Protein AF-A0A350IAR9-F1 (afdb_monomer_lite)

pLDDT: mean 78.1, std 10.03, range [47.78, 88.38]

Secondary structure (DSSP, 8-state):
--HHHHHHHHHHHHHHHHHTT---SHHHHHHHHHHHHHHTHHHHHTT-HHHHHHHH-S--TTSB-TTTSSBPSSHHHHHHHHHHHHHHHHTTHHHHHHHHHHHHHH--

Radius of gyration: 15.11 Å; chains: 1; bounding box: 32×44×34 Å

Sequence (108 aa):
MTIENLINEYTEQIKDLIADNEIEDIDTLNDLIWEMIDNDENVIYYHKAREISRIIGDFTPFDTSILTGERFENERQMAFENIYHLIYNKIDIENLLIAQLWSDWSQI

Foldseek 3Di:
DDPVVLLVVLLVVLLVCVVVVVDVDDVSVLVSLLCSCVVCLCVQPVPCLQVQCVVLVPDDQQDAQPVPRHGDPDSSVSSSSSSSVVSVVSNVVVVVVVVSVVVVVVVD

Structure (mmCIF, N/CA/C/O backbone):
data_AF-A0A350IAR9-F1
#
_entry.id   AF-A0A350IAR9-F1
#
loop_
_atom_site.group_PDB
_atom_site.id
_atom_site.type_symbol
_atom_site.label_atom_id
_atom_site.label_alt_id
_atom_site.label_comp_id
_atom_site.label_asym_id
_atom_site.label_entity_id
_atom_site.label_seq_id
_atom_site.pdbx_PDB_ins_code
_atom_site.Cartn_x
_atom_site.Cartn_y
_atom_site.Cartn_z
_atom_site.occupancy
_atom_site.B_iso_or_equiv
_atom_site.auth_seq_id
_atom_site.auth_comp_id
_atom_site.auth_asym_id
_atom_site.auth_atom_id
_atom_site.pdbx_PDB_model_num
ATOM 1 N N . MET A 1 1 ? 1.824 -15.511 8.792 1.00 63.34 1 MET A N 1
ATOM 2 C CA . MET A 1 1 ? 1.143 -14.289 8.327 1.00 63.34 1 MET A CA 1
ATOM 3 C C . MET A 1 1 ? 1.154 -14.272 6.804 1.00 63.34 1 MET A C 1
ATOM 5 O O . MET A 1 1 ? 2.209 -14.514 6.219 1.00 63.34 1 MET A O 1
ATOM 9 N N . THR A 1 2 ? -0.009 -14.137 6.164 1.00 76.38 2 THR A N 1
ATOM 10 C CA . THR A 1 2 ? -0.133 -13.968 4.702 1.00 76.38 2 THR A CA 1
ATOM 11 C C . THR A 1 2 ? -0.062 -12.479 4.350 1.00 76.38 2 THR A C 1
ATOM 13 O O . THR A 1 2 ? -0.254 -11.640 5.223 1.00 76.38 2 THR A O 1
ATOM 16 N N . ILE A 1 3 ? 0.210 -12.154 3.083 1.00 74.75 3 ILE A N 1
ATOM 17 C CA . ILE A 1 3 ? 0.197 -10.763 2.589 1.00 74.75 3 ILE A CA 1
ATOM 18 C C . ILE A 1 3 ? -1.196 -10.149 2.746 1.00 74.75 3 ILE A C 1
ATOM 20 O O . ILE A 1 3 ? -1.319 -9.016 3.181 1.00 74.75 3 ILE A O 1
ATOM 24 N N . GLU A 1 4 ? -2.248 -10.921 2.475 1.00 79.38 4 GLU A N 1
ATOM 25 C CA . GLU A 1 4 ? -3.634 -10.482 2.672 1.00 79.38 4 GLU A CA 1
ATOM 26 C C . GLU A 1 4 ? -3.922 -10.107 4.130 1.00 79.38 4 GLU A C 1
ATOM 28 O O . GLU A 1 4 ? -4.579 -9.101 4.378 1.00 79.38 4 GLU A O 1
ATOM 33 N N . ASN A 1 5 ? -3.404 -10.880 5.094 1.00 82.81 5 ASN A N 1
ATOM 34 C CA . ASN A 1 5 ? -3.561 -10.559 6.512 1.00 82.81 5 ASN A CA 1
ATOM 35 C C . ASN A 1 5 ? -2.825 -9.267 6.877 1.00 82.81 5 ASN A C 1
ATOM 37 O O . ASN A 1 5 ? -3.403 -8.455 7.584 1.00 82.81 5 ASN A O 1
ATOM 41 N N . LEU A 1 6 ? -1.603 -9.074 6.369 1.00 80.69 6 LEU A N 1
ATOM 42 C CA . LEU A 1 6 ? -0.810 -7.861 6.596 1.00 80.69 6 LEU A CA 1
ATOM 43 C C . LEU A 1 6 ? -1.526 -6.620 6.035 1.00 80.69 6 LEU A C 1
ATOM 45 O O . LEU A 1 6 ? -1.720 -5.632 6.729 1.00 80.69 6 LEU A O 1
ATOM 49 N N . ILE A 1 7 ? -2.000 -6.711 4.791 1.00 82.31 7 ILE A N 1
ATOM 50 C CA . ILE A 1 7 ? -2.747 -5.643 4.120 1.00 82.31 7 ILE A CA 1
ATOM 51 C C . ILE A 1 7 ? -4.024 -5.303 4.890 1.00 82.31 7 ILE A C 1
ATOM 53 O O . ILE A 1 7 ? -4.351 -4.129 5.051 1.00 82.31 7 ILE A O 1
ATOM 57 N N . ASN A 1 8 ? -4.772 -6.315 5.339 1.00 85.94 8 ASN A N 1
ATOM 58 C CA . ASN A 1 8 ? -5.985 -6.090 6.121 1.00 85.94 8 ASN A CA 1
ATOM 59 C C . ASN A 1 8 ? -5.662 -5.449 7.473 1.00 85.94 8 ASN A C 1
ATOM 61 O O . ASN A 1 8 ? -6.362 -4.531 7.873 1.00 85.94 8 ASN A O 1
ATOM 65 N N . GLU A 1 9 ? -4.600 -5.889 8.145 1.00 86.94 9 GLU A N 1
ATOM 66 C CA . GLU A 1 9 ? -4.145 -5.297 9.402 1.00 86.94 9 GLU A CA 1
ATOM 67 C C . GLU A 1 9 ? -3.795 -3.813 9.234 1.00 86.94 9 GLU A C 1
ATOM 69 O O . GLU A 1 9 ? -4.313 -2.993 9.986 1.00 86.94 9 GLU A O 1
ATOM 74 N N . TYR A 1 10 ? -3.025 -3.445 8.206 1.00 86.69 10 TYR A N 1
ATOM 75 C CA . TYR A 1 10 ? -2.733 -2.035 7.922 1.00 86.69 10 TYR A CA 1
ATOM 76 C C . TYR A 1 10 ? -3.991 -1.237 7.597 1.00 86.69 10 TYR A C 1
ATOM 78 O O . TYR A 1 10 ? -4.184 -0.146 8.119 1.00 86.69 10 TYR A O 1
ATOM 86 N N . THR A 1 11 ? -4.867 -1.796 6.759 1.00 85.06 11 THR A N 1
ATOM 87 C CA . THR A 1 11 ? -6.119 -1.134 6.370 1.00 85.06 11 THR A CA 1
ATOM 88 C C . THR A 1 11 ? -6.973 -0.808 7.597 1.00 85.06 11 THR A C 1
ATOM 90 O O . THR A 1 11 ? -7.517 0.288 7.680 1.00 85.06 11 THR A O 1
ATOM 93 N N . GLU A 1 12 ? -7.105 -1.740 8.544 1.00 87.75 12 GLU A N 1
ATOM 94 C CA . GLU A 1 12 ? -7.896 -1.509 9.756 1.00 87.75 12 GLU A CA 1
ATOM 95 C C . GLU A 1 12 ? -7.201 -0.536 10.719 1.00 87.75 12 GLU A C 1
ATOM 97 O O . GLU A 1 12 ? -7.860 0.378 11.200 1.00 87.75 12 GLU A O 1
ATOM 102 N N . GLN A 1 13 ? -5.879 -0.637 10.917 1.00 87.12 13 GLN A N 1
ATOM 103 C CA . GLN A 1 13 ? -5.134 0.334 11.735 1.00 87.12 13 GLN A CA 1
ATOM 104 C C . GLN A 1 13 ? -5.300 1.767 11.214 1.00 87.12 13 GLN A C 1
ATOM 106 O O . GLN A 1 13 ? -5.553 2.686 11.984 1.00 87.12 13 GLN A O 1
ATOM 111 N N . ILE A 1 14 ? -5.211 1.960 9.897 1.00 85.75 14 ILE A N 1
ATOM 112 C CA . ILE A 1 14 ? -5.371 3.281 9.287 1.00 85.75 14 ILE A CA 1
ATOM 113 C C . ILE A 1 14 ? -6.806 3.796 9.442 1.00 85.75 14 ILE A C 1
ATOM 115 O O . ILE A 1 14 ? -7.008 4.971 9.740 1.00 85.75 14 ILE A O 1
ATOM 119 N N . LYS A 1 15 ? -7.817 2.934 9.277 1.00 83.88 15 LYS A N 1
ATOM 120 C CA . LYS A 1 15 ? -9.219 3.316 9.510 1.00 83.88 15 LYS A CA 1
ATOM 121 C C . LYS A 1 15 ? -9.477 3.735 10.952 1.00 83.88 15 LYS A C 1
ATOM 123 O O . LYS A 1 15 ? -10.223 4.690 11.154 1.00 83.88 15 LYS A O 1
ATOM 128 N N . ASP A 1 16 ? -8.878 3.048 11.921 1.00 86.12 16 ASP A N 1
ATOM 129 C CA . ASP A 1 16 ? -8.988 3.412 13.334 1.00 86.12 16 ASP A CA 1
ATOM 130 C C . ASP A 1 16 ? -8.376 4.804 13.577 1.00 86.12 16 ASP A C 1
ATOM 132 O O . ASP A 1 16 ? -9.036 5.669 14.148 1.00 86.12 16 ASP A O 1
ATOM 136 N N . LEU A 1 17 ? -7.185 5.076 13.029 1.00 84.12 17 LEU A N 1
ATOM 137 C CA . LEU A 1 17 ? -6.527 6.390 13.126 1.00 84.12 17 LEU A CA 1
ATOM 138 C C . LEU A 1 17 ? -7.345 7.519 12.473 1.00 84.12 17 LEU A C 1
ATOM 140 O O . LEU A 1 17 ? -7.420 8.630 13.000 1.00 84.12 17 LEU A O 1
ATOM 144 N N . ILE A 1 18 ? -8.001 7.238 11.344 1.00 80.12 18 ILE A N 1
ATOM 145 C CA . ILE A 1 18 ? -8.931 8.177 10.699 1.00 80.12 18 ILE A CA 1
ATOM 146 C C . ILE A 1 18 ? -10.153 8.425 11.589 1.00 80.12 18 ILE A C 1
ATOM 148 O O . ILE A 1 18 ? -10.571 9.569 11.756 1.00 80.12 18 ILE A O 1
ATOM 152 N N . ALA A 1 19 ? -10.740 7.371 12.165 1.00 81.06 19 ALA A N 1
ATOM 153 C CA . ALA A 1 19 ? -11.908 7.489 13.038 1.00 81.06 19 ALA A CA 1
ATOM 154 C C . ALA A 1 19 ? -11.605 8.302 14.309 1.00 81.06 19 ALA A C 1
ATOM 156 O O . ALA A 1 19 ? -12.473 9.037 14.790 1.00 81.06 19 ALA A O 1
ATOM 157 N N . ASP A 1 20 ? -10.369 8.220 14.798 1.00 82.44 20 ASP A N 1
ATOM 158 C CA . ASP A 1 20 ? -9.872 8.990 15.938 1.00 82.44 20 ASP A CA 1
ATOM 159 C C . ASP A 1 20 ? -9.465 10.436 15.568 1.00 82.44 20 ASP A C 1
ATOM 161 O O . ASP A 1 20 ? -9.152 11.233 16.453 1.00 82.44 20 ASP A O 1
ATOM 165 N N . ASN A 1 21 ? -9.577 10.827 14.289 1.00 76.31 21 ASN A N 1
ATOM 166 C CA . ASN A 1 21 ? -9.117 12.105 13.719 1.00 76.31 21 ASN A CA 1
ATOM 167 C C . ASN A 1 21 ? -7.609 12.359 13.912 1.00 76.31 21 ASN A C 1
ATOM 169 O O . ASN A 1 21 ? -7.186 13.509 13.985 1.00 76.31 21 ASN A O 1
ATOM 173 N N . GLU A 1 22 ? -6.791 11.307 13.997 1.00 79.50 22 GLU A N 1
ATOM 174 C CA . GLU A 1 22 ? -5.325 11.439 14.037 1.00 79.50 22 GLU A CA 1
ATOM 175 C C . GLU A 1 22 ? -4.720 11.654 12.639 1.00 79.50 22 GLU A C 1
ATOM 177 O O . GLU A 1 22 ? -3.565 12.054 12.510 1.00 79.50 22 GLU A O 1
ATOM 182 N N . ILE A 1 23 ? -5.511 11.413 11.589 1.00 78.88 23 ILE A N 1
ATOM 183 C CA . ILE A 1 23 ? -5.161 11.680 10.193 1.00 78.88 23 ILE A CA 1
ATOM 184 C C . ILE A 1 23 ? -6.074 12.790 9.678 1.00 78.88 23 ILE A C 1
ATOM 186 O O . ILE A 1 23 ? -7.248 12.561 9.392 1.00 78.88 23 ILE A O 1
ATOM 190 N N . GLU A 1 24 ? -5.525 13.998 9.584 1.00 72.00 24 GLU A N 1
ATOM 191 C CA . GLU A 1 24 ? -6.276 15.208 9.222 1.00 72.00 24 GLU A CA 1
ATOM 192 C C . GLU A 1 24 ? -6.212 15.533 7.722 1.00 72.00 24 GLU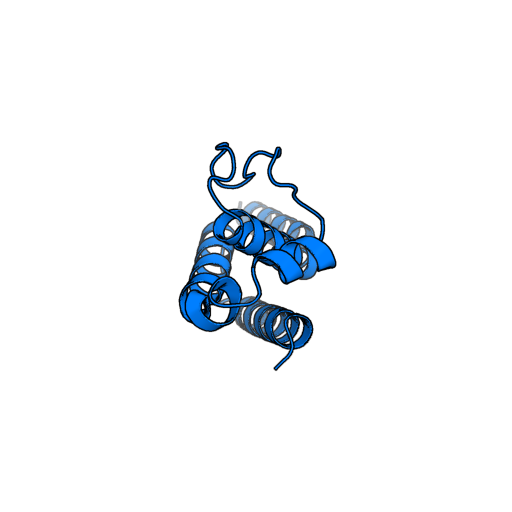 A C 1
ATOM 194 O O . GLU A 1 24 ? -7.026 16.309 7.221 1.00 72.00 24 GLU A O 1
ATOM 199 N N . ASP A 1 25 ? -5.260 14.947 6.992 1.00 77.56 25 ASP A N 1
ATOM 200 C CA . ASP A 1 25 ? -5.067 15.179 5.564 1.00 77.56 25 ASP A CA 1
ATOM 201 C C . ASP A 1 25 ? -4.480 13.960 4.830 1.00 77.56 25 ASP A C 1
ATOM 203 O O . ASP A 1 25 ? -4.084 12.947 5.414 1.00 77.56 25 ASP A O 1
ATOM 207 N N . ILE A 1 26 ? -4.472 14.056 3.501 1.00 78.44 26 ILE A N 1
ATOM 208 C CA . ILE A 1 26 ? -4.043 12.982 2.596 1.00 78.44 26 ILE A CA 1
ATOM 209 C C . ILE A 1 26 ? -2.531 12.807 2.601 1.00 78.44 26 ILE A C 1
ATOM 211 O O . ILE A 1 26 ? -2.056 11.699 2.369 1.00 78.44 26 ILE A O 1
ATOM 215 N N . ASP A 1 27 ? -1.776 13.873 2.844 1.00 82.19 27 ASP A N 1
ATOM 216 C CA . ASP A 1 27 ? -0.318 13.800 2.850 1.00 82.19 27 ASP A CA 1
ATOM 217 C C . ASP A 1 27 ? 0.141 12.978 4.063 1.00 82.19 27 ASP A C 1
ATOM 219 O O . ASP A 1 27 ? 0.905 12.028 3.912 1.00 82.19 27 ASP A O 1
ATOM 223 N N . THR A 1 28 ? -0.459 13.222 5.230 1.00 83.75 28 THR A N 1
ATOM 224 C CA . THR A 1 28 ? -0.274 12.439 6.460 1.00 83.75 28 THR A CA 1
ATOM 225 C C . THR A 1 28 ? -0.692 10.982 6.268 1.00 83.75 28 THR A C 1
ATOM 227 O O . THR A 1 28 ? 0.000 10.064 6.707 1.00 83.75 28 THR A O 1
ATOM 230 N N . LEU A 1 29 ? -1.808 10.745 5.570 1.00 84.56 29 LEU A N 1
ATOM 231 C CA . LEU A 1 29 ? -2.257 9.396 5.226 1.00 84.56 29 LEU A CA 1
ATOM 232 C C . LEU A 1 29 ? -1.250 8.665 4.325 1.00 84.56 29 LEU A C 1
ATOM 234 O O . LEU A 1 29 ? -0.957 7.490 4.543 1.00 84.56 29 LEU A O 1
ATOM 238 N N . ASN A 1 30 ? -0.727 9.352 3.310 1.00 84.62 30 ASN A N 1
ATOM 239 C CA . ASN A 1 30 ? 0.243 8.795 2.376 1.00 84.62 30 ASN A CA 1
ATOM 240 C C . ASN A 1 30 ? 1.555 8.447 3.071 1.00 84.62 30 ASN A C 1
ATOM 242 O O . ASN A 1 30 ? 2.062 7.342 2.866 1.00 84.62 30 ASN A O 1
ATOM 246 N N . ASP A 1 31 ? 2.061 9.354 3.906 1.00 87.19 31 ASP A N 1
ATOM 247 C CA . ASP A 1 31 ? 3.279 9.152 4.688 1.00 87.19 31 ASP A CA 1
ATOM 248 C C . ASP A 1 31 ? 3.128 7.958 5.636 1.00 87.19 31 ASP A C 1
ATOM 250 O O . ASP A 1 31 ? 4.017 7.109 5.704 1.00 87.19 31 ASP A O 1
ATOM 254 N N . LEU A 1 32 ? 1.969 7.820 6.290 1.00 87.94 32 LEU A N 1
ATOM 255 C CA . LEU A 1 32 ? 1.686 6.682 7.159 1.00 87.94 32 LEU A CA 1
ATOM 256 C C . LEU A 1 32 ? 1.669 5.356 6.389 1.00 87.94 32 LEU A C 1
ATOM 258 O O . LEU A 1 32 ? 2.330 4.403 6.800 1.00 87.94 32 LEU A O 1
ATO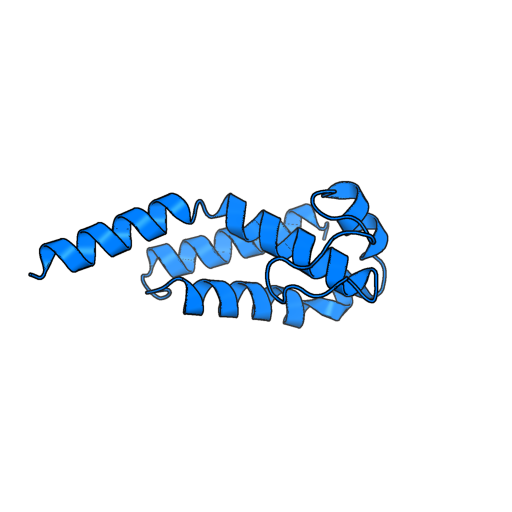M 262 N N . ILE A 1 33 ? 0.932 5.272 5.273 1.00 88.19 33 ILE A N 1
ATOM 263 C CA . ILE A 1 33 ? 0.899 4.049 4.451 1.00 88.19 33 ILE A CA 1
ATOM 264 C C . ILE A 1 33 ? 2.320 3.696 4.002 1.00 88.19 33 ILE A C 1
ATOM 266 O O . ILE A 1 33 ? 2.707 2.526 4.033 1.00 88.19 33 ILE A O 1
ATOM 270 N N . TRP A 1 34 ? 3.100 4.703 3.602 1.00 88.38 34 TRP A N 1
ATOM 271 C CA . TRP A 1 34 ? 4.476 4.519 3.168 1.00 88.38 34 TRP A CA 1
ATOM 272 C C . TRP A 1 34 ? 5.349 3.951 4.291 1.00 88.38 34 TRP A C 1
ATOM 274 O O . TRP A 1 34 ? 5.983 2.913 4.100 1.00 88.38 34 TRP A O 1
ATOM 284 N N . GLU A 1 35 ? 5.317 4.565 5.475 1.00 88.12 35 GLU A N 1
ATOM 285 C CA . GLU A 1 35 ? 6.098 4.147 6.642 1.00 88.12 35 GLU A CA 1
ATOM 286 C C . GLU A 1 35 ? 5.713 2.741 7.127 1.00 88.12 35 GLU A C 1
ATOM 288 O O . GLU A 1 35 ? 6.589 1.941 7.460 1.00 88.12 35 GLU A O 1
ATOM 293 N N . MET A 1 36 ? 4.423 2.392 7.132 1.00 87.75 36 MET A N 1
ATOM 294 C CA . MET A 1 36 ? 3.969 1.053 7.528 1.00 87.75 36 MET A CA 1
ATOM 295 C C . MET A 1 36 ? 4.523 -0.034 6.601 1.00 87.75 36 MET A C 1
ATOM 297 O O . MET A 1 36 ? 4.996 -1.069 7.071 1.00 87.75 36 MET A O 1
ATOM 301 N N . ILE A 1 37 ? 4.500 0.209 5.287 1.00 86.88 37 ILE A N 1
ATOM 302 C CA . ILE A 1 37 ? 5.037 -0.730 4.297 1.00 86.88 37 ILE A CA 1
ATOM 303 C C . ILE A 1 37 ? 6.568 -0.811 4.402 1.00 86.88 37 ILE A C 1
ATOM 305 O O . ILE A 1 37 ? 7.126 -1.909 4.328 1.00 86.88 37 ILE A O 1
ATOM 309 N N . ASP A 1 38 ? 7.251 0.325 4.566 1.00 85.25 38 ASP A N 1
ATOM 310 C CA . ASP A 1 38 ? 8.715 0.387 4.653 1.00 85.25 38 ASP A CA 1
ATOM 311 C C . ASP A 1 38 ? 9.242 -0.300 5.923 1.00 85.25 38 ASP A C 1
ATOM 313 O O . ASP A 1 38 ? 10.176 -1.102 5.863 1.00 85.25 38 ASP A O 1
ATOM 317 N N . ASN A 1 39 ? 8.573 -0.113 7.064 1.00 85.25 39 ASN A N 1
ATOM 318 C CA . ASN A 1 39 ? 8.933 -0.766 8.327 1.00 85.25 39 ASN A CA 1
ATOM 319 C C . ASN A 1 39 ? 8.891 -2.304 8.251 1.00 85.25 39 ASN A C 1
ATOM 321 O O . ASN A 1 39 ? 9.675 -2.983 8.922 1.00 85.25 39 ASN A O 1
ATOM 325 N N . ASP A 1 40 ? 8.032 -2.862 7.396 1.00 81.31 40 ASP A N 1
ATOM 326 C CA . ASP A 1 40 ? 7.926 -4.301 7.151 1.00 81.31 40 ASP A CA 1
ATOM 327 C C . ASP A 1 40 ? 8.613 -4.756 5.847 1.00 81.31 40 ASP A C 1
ATOM 329 O O . ASP A 1 40 ? 8.429 -5.902 5.412 1.00 81.31 40 ASP A O 1
ATOM 333 N N . GLU A 1 41 ? 9.497 -3.931 5.260 1.00 76.75 41 GLU A N 1
ATOM 334 C CA . GLU A 1 41 ? 10.278 -4.236 4.045 1.00 76.75 41 GLU A CA 1
ATOM 335 C C . GLU A 1 41 ? 10.896 -5.643 4.106 1.00 76.75 41 GLU A C 1
ATOM 337 O O . GLU A 1 41 ? 10.853 -6.399 3.134 1.00 76.75 41 GLU A O 1
ATOM 342 N N . ASN A 1 42 ? 11.444 -6.054 5.251 1.00 70.81 42 ASN A N 1
ATOM 343 C CA . ASN A 1 42 ? 12.084 -7.366 5.375 1.00 70.81 42 ASN A CA 1
ATOM 344 C C . ASN A 1 42 ? 11.102 -8.536 5.191 1.00 70.81 42 ASN A C 1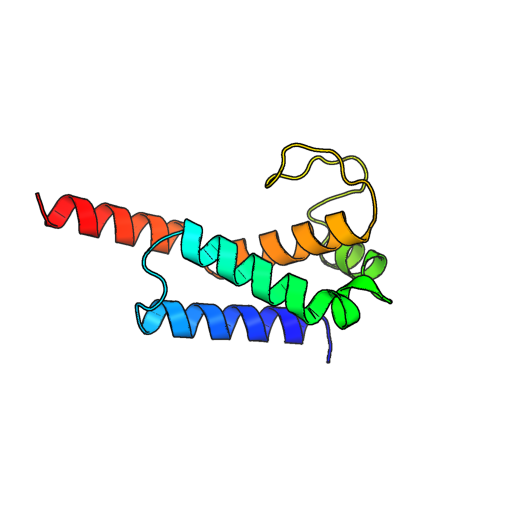
ATOM 346 O O . ASN A 1 42 ? 11.468 -9.574 4.635 1.00 70.81 42 ASN A O 1
ATOM 350 N N . VAL A 1 43 ? 9.853 -8.379 5.632 1.00 68.88 43 VAL A N 1
ATOM 351 C CA . VAL A 1 43 ? 8.794 -9.389 5.490 1.00 68.88 43 VAL A CA 1
ATOM 352 C C . VAL A 1 43 ? 8.234 -9.383 4.064 1.00 68.88 43 VAL A C 1
ATOM 354 O O . VAL A 1 43 ? 7.931 -10.445 3.507 1.00 68.88 43 VAL A O 1
ATOM 357 N N . ILE A 1 44 ? 8.140 -8.201 3.459 1.00 71.06 44 ILE A N 1
ATOM 358 C CA . ILE A 1 44 ? 7.524 -7.975 2.150 1.00 71.06 44 ILE A CA 1
ATOM 359 C C . ILE A 1 44 ? 8.509 -8.302 1.010 1.00 71.06 44 ILE A C 1
ATOM 361 O O . ILE A 1 44 ? 8.195 -9.069 0.091 1.00 71.06 44 ILE A O 1
ATOM 365 N N . TYR A 1 45 ? 9.739 -7.793 1.073 1.00 69.81 45 TYR A N 1
ATOM 366 C CA . TYR A 1 45 ? 10.673 -7.780 -0.055 1.00 69.81 45 TYR A CA 1
ATOM 367 C C . TYR A 1 45 ? 11.701 -8.899 -0.066 1.00 69.81 45 TYR A C 1
ATOM 369 O O . TYR A 1 45 ? 12.152 -9.285 -1.147 1.00 69.81 45 TYR A O 1
ATOM 377 N N . TYR A 1 46 ? 12.075 -9.451 1.089 1.00 63.09 46 TYR A N 1
ATOM 378 C CA . TYR A 1 46 ? 13.180 -10.410 1.139 1.00 63.09 46 TYR A CA 1
ATOM 379 C C . TYR A 1 46 ? 12.842 -11.747 0.448 1.00 63.09 46 TYR A C 1
ATOM 381 O O . TYR A 1 46 ? 13.730 -12.399 -0.103 1.00 63.09 46 TYR A O 1
ATOM 389 N N . HIS A 1 47 ? 11.559 -12.132 0.383 1.00 59.56 47 HIS A N 1
ATOM 390 C CA . HIS A 1 47 ? 11.145 -13.397 -0.243 1.00 59.56 47 HIS A CA 1
ATOM 391 C C . HIS A 1 47 ? 9.886 -13.344 -1.116 1.00 59.56 47 HIS A C 1
ATOM 393 O O . HIS A 1 47 ? 9.642 -14.306 -1.844 1.00 59.56 47 HIS A O 1
ATOM 399 N N . LYS A 1 48 ? 9.091 -12.266 -1.072 1.00 72.56 48 LYS A N 1
ATOM 400 C CA . LYS A 1 48 ? 7.736 -12.279 -1.646 1.00 72.56 48 LYS A CA 1
ATOM 401 C C . LYS A 1 48 ? 7.430 -11.183 -2.656 1.00 72.56 48 LYS A C 1
ATOM 403 O O . LYS A 1 48 ? 6.381 -11.274 -3.280 1.00 72.56 48 LYS A O 1
ATOM 408 N N . ALA A 1 49 ? 8.330 -10.227 -2.897 1.00 76.81 49 ALA A N 1
ATOM 409 C CA . ALA A 1 49 ? 8.092 -9.102 -3.811 1.00 76.81 49 ALA A CA 1
ATOM 410 C C . ALA A 1 49 ? 7.487 -9.537 -5.162 1.00 76.81 49 ALA A C 1
ATOM 412 O O . ALA A 1 49 ? 6.422 -9.077 -5.565 1.00 76.81 49 ALA A O 1
ATOM 413 N N . ARG A 1 50 ? 8.097 -10.537 -5.808 1.00 77.69 50 ARG A N 1
ATOM 414 C CA . ARG A 1 50 ? 7.607 -11.093 -7.075 1.00 77.69 50 ARG A CA 1
ATOM 415 C C . ARG A 1 50 ? 6.228 -11.743 -6.991 1.00 77.69 50 ARG A C 1
ATOM 417 O O . ARG A 1 50 ? 5.464 -11.717 -7.952 1.00 77.69 50 ARG A O 1
ATOM 424 N N . GLU A 1 51 ? 5.954 -12.420 -5.883 1.00 78.88 51 GLU A N 1
ATOM 425 C CA . GLU A 1 51 ? 4.692 -13.120 -5.648 1.00 78.88 51 GLU A CA 1
ATOM 426 C C . GLU A 1 51 ? 3.574 -12.117 -5.353 1.00 78.88 51 GLU A C 1
ATOM 428 O O . GLU A 1 51 ? 2.503 -12.220 -5.937 1.00 78.88 51 GLU A O 1
ATOM 433 N N . ILE A 1 52 ? 3.864 -11.093 -4.547 1.00 77.62 52 ILE A N 1
ATOM 434 C CA . ILE A 1 52 ? 2.972 -9.971 -4.234 1.00 77.62 52 ILE A CA 1
ATOM 435 C C . ILE A 1 52 ? 2.532 -9.273 -5.514 1.00 77.62 52 ILE A C 1
ATOM 437 O O . ILE A 1 52 ? 1.336 -9.198 -5.783 1.00 77.62 52 ILE A O 1
ATOM 441 N N . SER A 1 53 ? 3.482 -8.829 -6.340 1.00 79.69 53 SER A N 1
ATOM 442 C CA . SER A 1 53 ? 3.151 -8.143 -7.591 1.00 79.69 53 SER A CA 1
ATOM 443 C C . SER A 1 53 ? 2.390 -9.036 -8.568 1.00 79.69 53 SER A C 1
ATOM 445 O O . SER A 1 53 ? 1.624 -8.534 -9.376 1.00 79.69 53 SER A O 1
ATOM 447 N N . ARG A 1 54 ? 2.553 -10.364 -8.494 1.00 77.56 54 ARG A N 1
ATOM 448 C CA . ARG A 1 54 ? 1.753 -11.311 -9.285 1.00 77.56 54 ARG A CA 1
ATOM 449 C C . ARG A 1 54 ? 0.336 -11.508 -8.759 1.00 77.56 54 ARG A C 1
ATOM 451 O O . ARG A 1 54 ? -0.556 -11.729 -9.568 1.00 77.56 54 ARG A O 1
ATOM 458 N N . ILE A 1 55 ? 0.158 -11.527 -7.440 1.00 79.06 55 ILE A N 1
ATOM 459 C CA . ILE A 1 55 ? -1.147 -11.714 -6.798 1.00 79.06 55 ILE A CA 1
ATOM 460 C C . ILE A 1 55 ? -1.996 -10.454 -6.961 1.00 79.06 55 ILE A C 1
ATOM 462 O O . ILE A 1 55 ? -3.168 -10.570 -7.300 1.00 79.06 55 ILE A O 1
ATOM 466 N N . ILE A 1 56 ? -1.403 -9.281 -6.724 1.00 81.56 56 ILE A N 1
ATOM 467 C CA . ILE A 1 56 ? -2.092 -7.991 -6.833 1.00 81.56 56 ILE A CA 1
ATOM 468 C C . ILE A 1 56 ? -2.250 -7.617 -8.309 1.00 81.56 56 ILE A C 1
ATOM 470 O O . ILE A 1 56 ? -3.368 -7.506 -8.794 1.00 81.56 56 ILE A O 1
ATOM 474 N N . GLY A 1 57 ? -1.141 -7.529 -9.049 1.00 79.81 57 GLY A N 1
ATOM 475 C CA . GLY A 1 57 ? -1.165 -7.393 -10.506 1.00 79.81 57 GLY A CA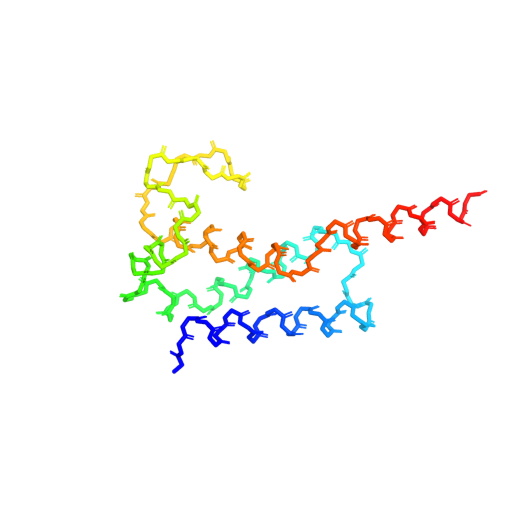 1
ATOM 476 C C . GLY A 1 57 ? -1.583 -6.026 -11.050 1.00 79.81 57 GLY A C 1
ATOM 477 O O . GLY A 1 57 ? -1.783 -5.930 -12.259 1.00 79.81 57 GLY A O 1
ATOM 478 N N . ASP A 1 58 ? -1.681 -4.992 -10.210 1.00 81.94 58 ASP A N 1
ATOM 479 C CA . ASP A 1 58 ? -2.028 -3.628 -10.635 1.00 81.94 58 ASP A CA 1
ATOM 480 C C . ASP A 1 58 ? -0.898 -2.987 -11.455 1.00 81.94 58 ASP A C 1
ATOM 482 O O . ASP A 1 58 ? -1.160 -2.244 -12.400 1.00 81.94 58 ASP A O 1
ATOM 486 N N . PHE A 1 59 ? 0.359 -3.317 -11.131 1.00 83.81 59 PHE A N 1
ATOM 487 C CA . PHE A 1 59 ? 1.548 -2.818 -11.827 1.00 83.81 59 PHE A CA 1
ATOM 488 C C . PHE A 1 59 ? 2.451 -3.942 -12.334 1.00 83.81 59 PHE A C 1
ATOM 490 O O . PHE A 1 59 ? 2.669 -4.957 -11.663 1.00 83.81 59 PHE A O 1
ATOM 497 N N . THR A 1 60 ? 3.047 -3.713 -13.501 1.00 78.81 60 THR A N 1
ATOM 498 C CA . THR A 1 60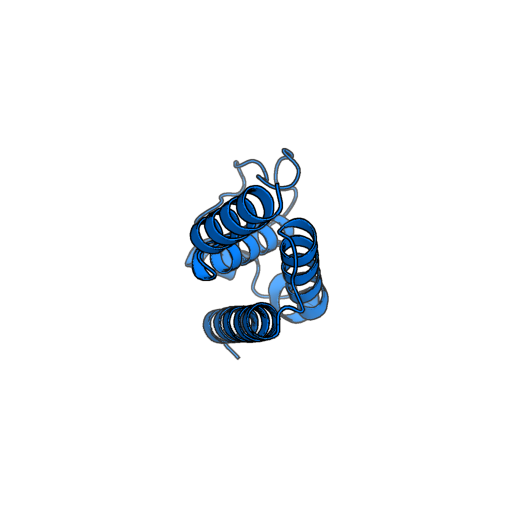 ? 4.025 -4.572 -14.169 1.00 78.81 60 THR A CA 1
ATOM 499 C C . THR A 1 60 ? 5.417 -3.924 -14.203 1.00 78.81 60 THR A C 1
ATOM 501 O O . THR A 1 60 ? 5.546 -2.709 -14.054 1.00 78.81 60 THR A O 1
ATOM 504 N N . PRO A 1 61 ? 6.493 -4.689 -14.486 1.00 74.88 61 PRO A N 1
ATOM 505 C CA . PRO A 1 61 ? 7.853 -4.140 -14.566 1.00 74.88 61 PRO A CA 1
ATOM 506 C C . PRO A 1 61 ? 8.076 -3.095 -15.671 1.00 74.88 61 PRO A C 1
ATOM 508 O O . PRO A 1 61 ? 9.151 -2.506 -15.744 1.00 74.88 61 PRO A O 1
ATOM 511 N N . PHE A 1 62 ? 7.114 -2.918 -16.581 1.00 82.19 62 PHE A N 1
ATOM 512 C CA . PHE A 1 62 ? 7.189 -1.934 -17.662 1.00 82.19 62 PHE A CA 1
ATOM 513 C C . PHE A 1 62 ? 6.416 -0.652 -17.357 1.00 82.19 62 PHE A C 1
ATOM 515 O O . PHE A 1 62 ? 6.534 0.310 -18.121 1.00 82.19 62 PHE A O 1
ATOM 522 N N . ASP A 1 63 ? 5.649 -0.650 -16.269 1.00 85.75 63 ASP A N 1
ATOM 523 C CA . ASP A 1 63 ? 4.879 0.503 -15.841 1.00 85.75 63 ASP A CA 1
ATOM 524 C C . ASP A 1 63 ? 5.763 1.528 -15.126 1.00 85.75 63 ASP A C 1
ATOM 526 O O . ASP A 1 63 ? 6.944 1.310 -14.829 1.00 85.75 63 ASP A O 1
ATOM 530 N N . THR A 1 64 ? 5.160 2.686 -14.900 1.00 87.19 64 THR A N 1
ATOM 531 C CA . THR A 1 64 ? 5.768 3.821 -14.213 1.00 87.19 64 THR A CA 1
ATOM 532 C C . THR A 1 64 ? 5.078 3.974 -12.865 1.00 87.19 64 THR A C 1
ATOM 534 O O . THR A 1 64 ? 3.856 3.841 -12.803 1.00 87.19 64 THR A O 1
ATOM 537 N N . SER A 1 65 ? 5.846 4.249 -11.813 1.00 84.12 65 SER A N 1
ATOM 538 C CA . SER A 1 65 ? 5.314 4.581 -10.492 1.00 84.12 65 SER A CA 1
ATOM 539 C C . SER A 1 65 ? 4.376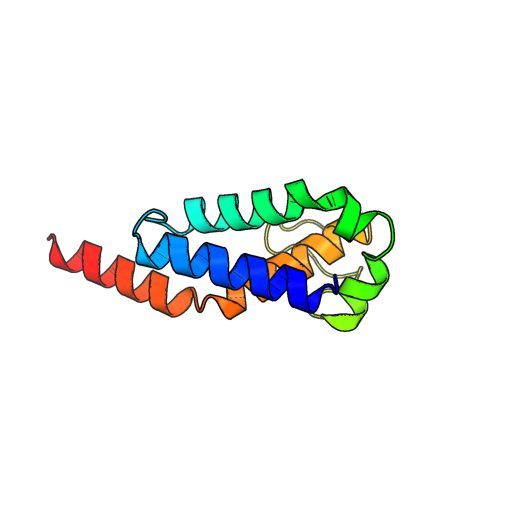 5.781 -10.602 1.00 84.12 65 SER A C 1
ATOM 541 O O . SER A 1 65 ? 4.701 6.773 -11.259 1.00 84.12 65 SER A O 1
ATOM 543 N N . ILE A 1 66 ? 3.212 5.690 -9.968 1.00 81.75 66 ILE A N 1
ATOM 544 C CA . ILE A 1 66 ? 2.277 6.807 -9.821 1.00 81.75 66 ILE A CA 1
ATOM 545 C C . ILE A 1 66 ? 2.834 7.799 -8.798 1.00 81.75 66 ILE A C 1
ATOM 547 O O . ILE A 1 66 ? 2.648 9.003 -8.955 1.00 81.75 66 ILE A O 1
ATOM 551 N N . LEU A 1 67 ? 3.560 7.300 -7.793 1.00 78.00 67 LEU A N 1
ATOM 552 C CA . LEU A 1 67 ? 4.163 8.115 -6.742 1.00 78.00 67 LEU A CA 1
ATOM 553 C C . LEU A 1 67 ? 5.332 8.963 -7.251 1.00 78.00 67 LEU A C 1
ATOM 555 O O . LEU A 1 67 ? 5.412 10.150 -6.942 1.00 78.00 67 LEU A O 1
ATOM 559 N N . THR A 1 68 ? 6.245 8.375 -8.028 1.00 82.19 68 THR A N 1
ATOM 560 C CA . THR A 1 68 ? 7.486 9.059 -8.442 1.00 82.19 68 THR A CA 1
ATOM 561 C C . THR A 1 68 ? 7.506 9.470 -9.910 1.00 82.19 68 THR A C 1
ATOM 563 O O . THR A 1 68 ? 8.297 10.329 -10.299 1.00 82.19 68 THR A O 1
ATOM 566 N N . GLY A 1 69 ? 6.664 8.867 -10.754 1.00 84.56 69 GLY A N 1
ATOM 567 C CA . GLY A 1 69 ? 6.722 9.049 -12.205 1.00 84.56 69 GLY A CA 1
ATOM 568 C C . GLY A 1 69 ? 7.924 8.365 -12.870 1.00 84.56 69 GLY A C 1
ATOM 569 O O . GLY A 1 69 ? 8.162 8.577 -14.061 1.00 84.56 69 GLY A O 1
ATOM 570 N N . GLU A 1 70 ? 8.672 7.531 -12.140 1.00 86.81 70 GLU A N 1
ATOM 571 C CA . GLU A 1 70 ? 9.830 6.789 -12.646 1.00 86.81 70 GLU A CA 1
ATOM 572 C C . GLU A 1 70 ? 9.504 5.315 -12.923 1.00 86.81 70 GLU A C 1
ATOM 574 O O . GLU A 1 70 ? 8.560 4.741 -12.380 1.00 86.81 70 GLU A O 1
ATOM 579 N N . ARG A 1 71 ? 10.283 4.673 -13.802 1.00 86.75 71 ARG A N 1
ATOM 580 C CA . ARG A 1 71 ? 10.151 3.228 -14.043 1.00 86.75 71 ARG A CA 1
ATOM 581 C C . ARG A 1 71 ? 10.637 2.443 -12.832 1.00 86.75 71 ARG A C 1
ATOM 583 O O . ARG A 1 71 ? 11.654 2.799 -12.248 1.00 86.75 71 ARG A O 1
ATOM 590 N N . PHE A 1 72 ? 9.986 1.318 -12.548 1.00 86.94 72 PHE A N 1
ATOM 591 C CA . PHE A 1 72 ? 10.442 0.415 -11.494 1.00 86.94 72 PHE A CA 1
ATOM 592 C C . PHE A 1 72 ? 11.810 -0.190 -11.833 1.00 86.94 72 PHE A C 1
ATOM 594 O O . PHE A 1 72 ? 11.990 -0.843 -12.863 1.00 86.94 72 PHE A O 1
ATOM 601 N N . GLU A 1 73 ? 12.777 -0.014 -10.938 1.00 86.06 73 GLU A N 1
ATOM 602 C CA . GLU A 1 73 ? 14.129 -0.558 -11.083 1.00 86.06 73 GLU A CA 1
ATOM 603 C C . GLU A 1 73 ? 14.217 -2.020 -10.637 1.00 86.06 73 GLU A C 1
ATOM 605 O O . GLU A 1 73 ? 15.108 -2.763 -11.055 1.00 86.06 73 GLU A O 1
ATOM 610 N N . ASN A 1 74 ? 13.311 -2.446 -9.755 1.00 85.50 74 ASN A N 1
ATOM 611 C CA . ASN A 1 74 ? 13.294 -3.794 -9.208 1.00 85.50 74 ASN A CA 1
ATOM 612 C C . ASN A 1 74 ? 11.890 -4.220 -8.747 1.00 85.50 74 ASN A C 1
ATOM 614 O O . ASN A 1 74 ? 10.981 -3.410 -8.570 1.00 85.50 74 ASN A O 1
ATOM 618 N N . GLU A 1 75 ? 11.726 -5.525 -8.517 1.00 83.19 75 GLU A N 1
ATOM 619 C CA . GLU A 1 75 ? 10.449 -6.107 -8.084 1.00 83.19 75 GLU A CA 1
ATOM 620 C C . GLU A 1 75 ? 10.000 -5.604 -6.702 1.00 83.19 75 GLU A C 1
ATOM 622 O O . GLU A 1 75 ? 8.820 -5.710 -6.391 1.00 83.19 75 GLU A O 1
ATOM 627 N N . ARG A 1 76 ? 10.899 -5.044 -5.877 1.00 84.69 76 ARG A N 1
ATOM 628 C CA . ARG A 1 76 ? 10.548 -4.508 -4.551 1.00 84.69 76 ARG A CA 1
ATOM 629 C C . ARG A 1 76 ? 9.803 -3.189 -4.667 1.00 84.69 76 ARG A C 1
ATOM 631 O O . ARG A 1 76 ? 8.749 -3.063 -4.068 1.00 84.69 76 ARG A O 1
ATOM 638 N N . GLN A 1 77 ? 10.298 -2.266 -5.491 1.00 85.12 77 GLN A N 1
ATOM 639 C CA . GLN A 1 77 ? 9.599 -1.009 -5.787 1.00 85.12 77 GLN A CA 1
ATOM 640 C C . GLN A 1 77 ? 8.219 -1.284 -6.394 1.00 85.12 77 GLN A C 1
ATOM 642 O O . GLN A 1 77 ? 7.223 -0.703 -5.983 1.00 85.12 77 GLN A O 1
ATOM 647 N N . MET A 1 78 ? 8.138 -2.252 -7.309 1.00 87.31 78 MET A N 1
ATOM 648 C CA . MET A 1 78 ? 6.856 -2.671 -7.873 1.00 87.31 78 MET A CA 1
ATOM 649 C C . MET A 1 78 ? 5.934 -3.294 -6.808 1.00 87.31 78 MET A C 1
ATOM 651 O O . MET A 1 78 ? 4.729 -3.051 -6.817 1.00 87.31 78 MET A O 1
ATOM 655 N N . ALA A 1 79 ? 6.458 -4.117 -5.896 1.00 86.31 79 ALA A N 1
ATOM 656 C CA . ALA A 1 79 ? 5.672 -4.708 -4.811 1.00 86.31 79 ALA A CA 1
ATOM 657 C C . ALA A 1 79 ? 5.182 -3.656 -3.808 1.00 86.31 79 ALA A C 1
ATOM 659 O O . ALA A 1 79 ? 4.026 -3.733 -3.398 1.00 86.31 79 ALA A O 1
ATOM 660 N N . PHE A 1 80 ? 6.029 -2.678 -3.473 1.00 87.88 80 PHE A N 1
ATOM 661 C CA . PHE A 1 80 ? 5.671 -1.508 -2.675 1.00 87.88 80 PHE A CA 1
ATOM 662 C C . PHE A 1 80 ? 4.455 -0.814 -3.294 1.00 87.88 80 PHE A C 1
ATOM 664 O O . PHE A 1 80 ? 3.418 -0.700 -2.650 1.00 87.88 80 PHE A O 1
ATOM 671 N N . GLU A 1 81 ? 4.552 -0.430 -4.570 1.00 88.25 81 GLU A N 1
ATOM 672 C CA . GLU A 1 81 ? 3.508 0.340 -5.253 1.00 88.25 81 GLU A CA 1
ATOM 673 C C . GLU A 1 81 ? 2.183 -0.431 -5.330 1.00 88.25 81 GLU A C 1
ATOM 675 O O . GLU A 1 81 ? 1.119 0.122 -5.068 1.00 88.25 81 GLU A O 1
ATOM 680 N N . ASN A 1 82 ? 2.246 -1.736 -5.621 1.00 87.25 82 ASN A N 1
ATOM 681 C CA . ASN A 1 82 ? 1.066 -2.603 -5.625 1.00 87.25 82 ASN A CA 1
ATOM 682 C C . ASN A 1 82 ? 0.381 -2.649 -4.246 1.00 87.25 82 ASN A C 1
ATOM 684 O O . ASN A 1 82 ? -0.844 -2.605 -4.168 1.00 87.25 82 ASN A O 1
ATOM 688 N N . ILE A 1 83 ? 1.149 -2.757 -3.156 1.00 86.81 83 ILE A N 1
ATOM 689 C CA . ILE A 1 83 ? 0.588 -2.792 -1.797 1.00 86.81 83 ILE A CA 1
ATOM 690 C C . ILE A 1 83 ? 0.014 -1.428 -1.421 1.00 86.81 83 ILE A C 1
ATOM 692 O O . ILE A 1 83 ? -1.123 -1.365 -0.956 1.00 86.81 83 ILE A O 1
ATOM 696 N N . TYR A 1 84 ? 0.776 -0.359 -1.658 1.00 88.19 84 TYR A N 1
ATOM 697 C CA . TYR A 1 84 ? 0.357 1.015 -1.408 1.00 88.19 84 TYR A CA 1
ATOM 698 C C . TYR A 1 84 ? -0.976 1.302 -2.102 1.00 88.19 84 TYR A C 1
ATOM 700 O O . TYR A 1 84 ? -1.943 1.677 -1.446 1.00 88.19 84 TYR A O 1
ATOM 708 N N . HIS A 1 85 ? -1.064 1.033 -3.406 1.00 86.00 85 HIS A N 1
ATOM 709 C CA . HIS A 1 85 ? -2.258 1.309 -4.198 1.00 86.00 85 HIS A CA 1
ATOM 710 C C . HIS A 1 85 ? -3.467 0.494 -3.726 1.00 86.00 85 HIS A C 1
ATOM 712 O O . HIS A 1 85 ? -4.588 0.997 -3.670 1.00 86.00 85 HIS A O 1
ATOM 718 N N . LEU A 1 86 ? -3.252 -0.757 -3.317 1.00 85.81 86 LEU A N 1
ATOM 719 C CA . LEU A 1 86 ? -4.327 -1.602 -2.817 1.00 85.81 86 LEU A CA 1
ATOM 720 C C . LEU A 1 86 ? -4.848 -1.138 -1.448 1.00 85.81 86 LEU A C 1
ATOM 722 O O . LEU A 1 86 ? -6.058 -1.174 -1.224 1.00 85.81 86 LEU A O 1
ATOM 726 N N . ILE A 1 87 ? -3.972 -0.687 -0.545 1.00 84.62 87 ILE A N 1
ATOM 727 C CA . ILE A 1 87 ? -4.366 -0.089 0.742 1.00 84.62 87 ILE A CA 1
ATOM 728 C C . ILE A 1 87 ? -5.095 1.236 0.502 1.00 84.62 87 ILE A C 1
ATOM 730 O O . ILE A 1 87 ? -6.203 1.419 1.003 1.00 84.62 87 ILE A O 1
ATOM 734 N N . TYR A 1 88 ? -4.522 2.104 -0.335 1.00 82.50 88 TYR A N 1
ATOM 735 C CA . TYR A 1 88 ? -5.090 3.393 -0.725 1.00 82.50 88 TYR A CA 1
ATOM 736 C C . TYR A 1 88 ? -6.528 3.238 -1.252 1.00 82.50 88 TYR A C 1
ATOM 738 O O . TYR A 1 88 ? -7.457 3.879 -0.762 1.00 82.50 88 TYR A O 1
ATOM 746 N N . ASN A 1 89 ? -6.747 2.294 -2.173 1.00 82.56 89 ASN A N 1
ATOM 747 C CA . ASN A 1 89 ? -8.071 2.018 -2.737 1.00 82.56 89 ASN A CA 1
ATOM 748 C C . ASN A 1 89 ? -9.045 1.382 -1.731 1.00 82.56 89 ASN A C 1
ATOM 750 O O . ASN A 1 89 ? -10.254 1.580 -1.836 1.00 82.56 89 ASN A O 1
ATOM 754 N N . LYS A 1 90 ? -8.553 0.614 -0.750 1.00 81.19 90 LYS A N 1
ATOM 755 C CA . LYS A 1 90 ? -9.390 -0.016 0.287 1.00 81.19 90 LYS A CA 1
ATOM 756 C C . LYS A 1 90 ? -9.903 0.955 1.346 1.00 81.19 90 LYS A C 1
ATOM 758 O O . LYS A 1 90 ? -10.929 0.670 1.965 1.00 81.19 90 LYS A O 1
ATOM 763 N N . ILE A 1 91 ? -9.177 2.041 1.589 1.00 75.81 91 ILE A N 1
ATOM 764 C CA . ILE A 1 91 ? -9.553 3.069 2.567 1.00 75.81 91 ILE A CA 1
ATOM 765 C C . ILE A 1 91 ? -10.661 3.981 2.011 1.00 75.81 91 ILE A C 1
ATOM 767 O O . ILE A 1 91 ? -11.307 4.680 2.784 1.00 75.81 91 ILE A O 1
ATOM 771 N N . ASP A 1 92 ? -10.961 3.898 0.706 1.00 70.12 92 ASP A N 1
ATOM 772 C CA . ASP A 1 92 ? -11.973 4.723 0.032 1.00 70.12 92 ASP A CA 1
ATOM 773 C C . ASP A 1 92 ? -11.693 6.220 0.247 1.00 70.12 92 ASP A C 1
ATOM 775 O O . ASP A 1 92 ? -12.511 7.001 0.737 1.00 70.12 92 ASP A O 1
ATOM 779 N N . ILE A 1 93 ? -10.458 6.608 -0.082 1.00 64.12 93 ILE A N 1
ATOM 780 C CA . ILE A 1 93 ? -9.927 7.954 0.155 1.00 64.12 93 ILE A CA 1
ATOM 781 C C . ILE A 1 93 ? -10.734 9.024 -0.582 1.00 64.12 93 ILE A C 1
ATOM 783 O O . ILE A 1 93 ? -10.787 10.158 -0.118 1.00 64.12 93 ILE A O 1
ATOM 787 N N . GLU A 1 94 ? -11.439 8.680 -1.664 1.00 60.56 94 GLU A N 1
ATOM 788 C CA . GLU A 1 94 ? -12.376 9.595 -2.325 1.00 60.56 94 GLU A CA 1
ATOM 789 C C . GLU A 1 94 ? -13.461 10.096 -1.360 1.00 60.56 94 GLU A C 1
ATOM 791 O O . GLU A 1 94 ? -13.776 11.288 -1.349 1.00 60.56 94 GLU A O 1
ATOM 796 N N . ASN A 1 95 ? -13.983 9.230 -0.489 1.00 63.00 95 ASN A N 1
ATOM 797 C CA . ASN A 1 95 ? -14.964 9.630 0.515 1.00 63.00 95 ASN A CA 1
ATOM 798 C C . ASN A 1 95 ? -14.354 10.495 1.634 1.00 63.00 95 ASN A C 1
ATOM 800 O O . ASN A 1 95 ? -15.033 11.391 2.143 1.00 63.00 95 ASN A O 1
ATOM 804 N N . LEU A 1 96 ? -13.073 10.306 1.966 1.00 64.25 96 LEU A N 1
ATOM 805 C CA . LEU A 1 96 ? -12.346 11.159 2.921 1.00 64.25 96 LEU A CA 1
ATOM 806 C C . LEU A 1 96 ? -12.023 12.538 2.333 1.00 64.25 96 LEU A C 1
ATOM 808 O O . LEU A 1 96 ? -12.262 13.558 2.974 1.00 64.25 96 LEU A O 1
ATOM 812 N N . LEU A 1 97 ? -11.572 12.576 1.078 1.00 58.22 97 LEU A N 1
ATOM 813 C CA . LEU A 1 97 ? -11.364 13.787 0.281 1.00 58.22 97 LEU A CA 1
ATOM 814 C C . LEU A 1 97 ? -12.622 14.650 0.221 1.00 58.22 97 LEU A C 1
ATOM 816 O O . LEU A 1 97 ? -12.571 15.865 0.416 1.00 58.22 97 LEU A O 1
ATOM 820 N N . ILE A 1 98 ? -13.764 14.011 -0.046 1.00 61.09 98 ILE A N 1
ATOM 821 C CA . ILE A 1 98 ? -15.060 14.680 -0.070 1.00 61.09 98 ILE A CA 1
ATOM 822 C C . ILE A 1 98 ? -15.365 15.264 1.314 1.00 61.09 98 ILE A C 1
ATOM 824 O O . ILE A 1 98 ? -15.706 16.442 1.397 1.00 61.09 98 ILE A O 1
ATOM 828 N N . ALA A 1 99 ? -15.210 14.497 2.397 1.00 60.62 99 ALA A N 1
ATOM 829 C CA . ALA A 1 99 ? -15.470 14.981 3.754 1.00 60.62 99 ALA A CA 1
ATOM 830 C C . ALA A 1 99 ? -14.599 16.194 4.138 1.00 60.62 99 ALA A C 1
ATOM 832 O O . ALA A 1 99 ? -15.131 17.168 4.675 1.00 60.62 99 ALA A O 1
ATOM 833 N N . GLN A 1 100 ? -13.307 16.178 3.792 1.00 57.94 100 GLN A N 1
ATOM 834 C CA . GLN A 1 100 ? -12.387 17.292 4.037 1.00 57.94 100 GLN A CA 1
ATOM 835 C C . GLN A 1 100 ? -12.806 18.554 3.277 1.00 57.94 100 GLN A C 1
ATOM 837 O O . GLN A 1 100 ? -12.923 19.628 3.864 1.00 57.94 100 GLN A O 1
ATOM 842 N N . LEU A 1 101 ? -13.122 18.416 1.983 1.00 57.72 101 LEU A N 1
ATOM 843 C CA . LEU A 1 101 ? -13.620 19.527 1.176 1.00 57.72 101 LEU A CA 1
ATOM 844 C C . LEU A 1 101 ? -14.895 20.113 1.800 1.00 57.72 101 LEU A C 1
ATOM 846 O O . LEU A 1 101 ? -14.984 21.317 1.998 1.00 57.72 101 LEU A O 1
ATOM 850 N N . TRP A 1 102 ? -15.877 19.302 2.191 1.00 58.19 102 TRP A N 1
ATOM 851 C CA . TRP A 1 102 ? -17.081 19.843 2.837 1.00 58.19 102 TRP A CA 1
ATOM 852 C C . TRP A 1 102 ? -16.801 20.512 4.193 1.00 58.19 102 TRP A C 1
ATOM 854 O O . TRP A 1 102 ? -17.469 21.497 4.516 1.00 58.19 102 TRP A O 1
ATOM 864 N N . SER A 1 103 ? -15.818 20.027 4.959 1.00 58.09 103 SER A N 1
ATOM 865 C CA . SER A 1 103 ? -15.372 20.650 6.212 1.00 58.09 103 SER A CA 1
ATOM 866 C C . SER A 1 103 ? -14.819 22.058 5.970 1.00 58.09 103 SER A C 1
ATOM 868 O O . SER A 1 103 ? -15.324 23.019 6.557 1.00 58.09 103 SER A O 1
ATOM 870 N N . ASP A 1 104 ? -13.892 22.214 5.022 1.00 58.06 104 ASP A N 1
ATOM 871 C CA . ASP A 1 104 ? -13.267 23.501 4.688 1.00 58.06 104 ASP A CA 1
ATOM 872 C C . ASP A 1 104 ? -14.279 24.533 4.165 1.00 58.06 104 ASP A C 1
ATOM 874 O O . ASP A 1 104 ? -14.229 25.710 4.526 1.00 58.06 104 ASP A O 1
ATOM 878 N N . TRP A 1 105 ? -15.255 24.100 3.358 1.00 57.00 105 TRP A N 1
ATOM 879 C CA . TRP A 1 105 ? -16.318 24.976 2.847 1.00 57.00 105 TRP A CA 1
ATOM 880 C C . TRP A 1 105 ? -17.346 25.377 3.916 1.00 57.00 105 TRP A C 1
ATOM 882 O O . TRP A 1 105 ? -18.055 26.363 3.730 1.00 57.00 105 TRP A O 1
ATOM 892 N N . SER A 1 106 ? -17.449 24.634 5.022 1.00 57.09 106 SER A N 1
ATOM 893 C CA . SER A 1 106 ? -18.367 24.941 6.130 1.00 57.09 106 SER A CA 1
ATOM 894 C C . SER A 1 106 ? -17.806 25.947 7.144 1.00 57.09 106 SER A C 1
ATOM 896 O O . SER A 1 106 ? -18.558 26.456 7.978 1.00 57.09 106 SER A O 1
ATOM 898 N N . GLN A 1 107 ? -16.502 26.240 7.072 1.00 52.03 107 GLN A N 1
ATOM 899 C CA . GLN A 1 107 ? -15.811 27.198 7.943 1.00 52.03 107 GLN A CA 1
ATOM 900 C C . GLN A 1 107 ? -15.645 28.603 7.323 1.00 52.03 107 GLN A C 1
ATOM 902 O O . GLN A 1 107 ? -15.095 29.490 7.980 1.00 52.03 107 GLN A O 1
ATOM 907 N N . ILE A 1 108 ? -16.132 28.818 6.092 1.00 47.78 108 ILE A N 1
ATOM 908 C CA . ILE A 1 108 ? -16.153 30.108 5.367 1.00 47.78 108 ILE A CA 1
ATOM 909 C C . ILE A 1 108 ? -17.562 30.707 5.403 1.00 47.78 108 ILE A C 1
ATOM 911 O O . ILE A 1 108 ? -17.671 31.933 5.644 1.00 47.78 108 ILE A O 1
#